Protein AF-A0A7K3CVY3-F1 (afdb_monomer)

Secondary structure (DSSP, 8-state):
--HHHHHHHHHHHHHHHHTT--HHHHHHHHHH--------S--SS---EEESS---PPTTPPPPSSEEEEEEEGGGSPTTS-SS---SSSEEEEEE------S-PPP-

pLDDT: mean 87.18, std 11.29, range [55.19, 98.06]

Structure (mmCIF, N/CA/C/O backbone):
data_AF-A0A7K3CVY3-F1
#
_entry.id   AF-A0A7K3CVY3-F1
#
loop_
_atom_site.group_PDB
_atom_site.id
_atom_site.type_symbol
_atom_site.label_atom_id
_atom_site.label_alt_id
_atom_site.label_comp_id
_atom_site.label_asym_id
_atom_site.label_entity_id
_atom_site.label_seq_id
_ato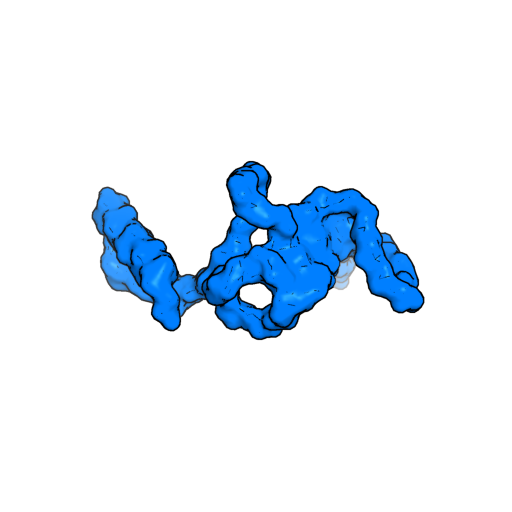m_site.pdbx_PDB_ins_code
_atom_site.Cartn_x
_atom_site.Cartn_y
_atom_site.Cartn_z
_atom_site.occupancy
_atom_site.B_iso_or_equiv
_atom_site.auth_seq_id
_atom_site.auth_comp_id
_atom_site.auth_asym_id
_atom_site.auth_atom_id
_atom_site.pdbx_PDB_model_num
ATOM 1 N N . MET A 1 1 ? -14.739 -8.146 2.778 1.00 58.97 1 MET A N 1
ATOM 2 C CA . MET A 1 1 ? -14.003 -7.980 4.048 1.00 58.97 1 MET A CA 1
ATOM 3 C C . MET A 1 1 ? -13.640 -9.372 4.528 1.00 58.97 1 MET A C 1
ATOM 5 O O . MET A 1 1 ? -14.546 -10.184 4.649 1.00 58.97 1 MET A O 1
ATOM 9 N N . THR A 1 2 ? -12.350 -9.675 4.656 1.00 68.81 2 THR A N 1
ATOM 10 C CA . THR A 1 2 ? -11.864 -11.022 4.998 1.00 68.81 2 THR A CA 1
ATOM 11 C C . THR A 1 2 ? -11.958 -11.276 6.504 1.00 68.81 2 THR A C 1
ATOM 13 O O . THR A 1 2 ? -12.025 -10.330 7.298 1.00 68.81 2 THR A O 1
ATOM 16 N N . ASP A 1 3 ? -11.919 -12.546 6.911 1.00 75.81 3 ASP A N 1
ATOM 17 C CA . ASP A 1 3 ? -11.971 -12.937 8.328 1.00 75.81 3 ASP A CA 1
ATOM 18 C C . ASP A 1 3 ? -10.809 -12.345 9.139 1.00 75.81 3 ASP A C 1
ATOM 20 O O . ASP A 1 3 ? -11.003 -11.879 10.260 1.00 75.81 3 ASP A O 1
ATOM 24 N N . ALA A 1 4 ? -9.611 -12.265 8.552 1.00 76.88 4 ALA A N 1
ATOM 25 C CA . ALA A 1 4 ? -8.445 -11.666 9.201 1.00 76.88 4 ALA A CA 1
ATOM 26 C C . ALA A 1 4 ? -8.611 -10.153 9.441 1.00 76.88 4 ALA A C 1
ATOM 28 O O . ALA A 1 4 ? -8.199 -9.635 10.483 1.00 76.88 4 ALA A O 1
ATOM 29 N N . SER A 1 5 ? -9.235 -9.428 8.504 1.00 80.06 5 SER A N 1
ATOM 30 C CA . SER A 1 5 ? -9.549 -8.006 8.690 1.00 80.06 5 SER A CA 1
ATOM 31 C C . SER A 1 5 ? -10.580 -7.801 9.799 1.00 80.06 5 SER A C 1
ATOM 33 O O . SER A 1 5 ? -10.424 -6.893 10.616 1.00 80.06 5 SER A O 1
ATOM 35 N N . MET A 1 6 ? -11.598 -8.665 9.863 1.00 84.44 6 MET A N 1
ATOM 36 C CA . MET A 1 6 ? -12.607 -8.635 10.925 1.00 84.44 6 MET A CA 1
ATOM 37 C C . MET A 1 6 ? -12.009 -8.922 12.300 1.00 84.44 6 MET A C 1
ATOM 39 O O . MET A 1 6 ? -12.291 -8.190 13.248 1.00 84.44 6 MET A O 1
ATOM 43 N N . ASP A 1 7 ? -11.136 -9.926 12.402 1.00 89.06 7 ASP A N 1
ATOM 44 C CA . ASP A 1 7 ? -10.408 -10.238 13.634 1.00 89.06 7 ASP A CA 1
ATOM 45 C C . ASP A 1 7 ? -9.564 -9.044 14.104 1.00 89.06 7 ASP A C 1
ATOM 47 O O . ASP A 1 7 ? -9.638 -8.628 15.262 1.00 89.06 7 ASP A O 1
ATOM 51 N N . ARG A 1 8 ? -8.830 -8.398 13.187 1.00 87.94 8 ARG A N 1
ATOM 52 C CA . ARG A 1 8 ? -8.050 -7.196 13.512 1.00 87.94 8 ARG A CA 1
ATOM 53 C C . ARG A 1 8 ? -8.931 -6.062 14.033 1.00 87.94 8 ARG A C 1
ATOM 55 O O . ARG A 1 8 ? -8.540 -5.390 14.986 1.00 87.94 8 ARG A O 1
ATOM 62 N N . MET A 1 9 ? -10.108 -5.876 13.442 1.00 92.19 9 MET A N 1
ATOM 63 C CA . MET A 1 9 ? -11.046 -4.838 13.856 1.00 92.19 9 MET A CA 1
ATOM 64 C C . MET A 1 9 ? -11.652 -5.121 15.233 1.00 92.19 9 MET A C 1
ATOM 66 O O . MET A 1 9 ? -11.781 -4.220 16.056 1.00 92.19 9 MET A O 1
ATOM 70 N N . ASN A 1 10 ? -11.964 -6.384 15.520 1.00 94.31 10 ASN A N 1
ATOM 71 C CA . ASN A 1 10 ? -12.442 -6.801 16.835 1.00 94.31 10 ASN A CA 1
ATOM 72 C C . ASN A 1 10 ? -11.369 -6.620 17.909 1.00 94.31 10 ASN A C 1
ATOM 74 O O . ASN A 1 10 ? -11.669 -6.064 18.962 1.00 94.31 10 ASN A O 1
ATOM 78 N N . ARG A 1 11 ? -10.112 -6.982 17.622 1.00 95.12 11 ARG A N 1
ATOM 79 C CA . ARG A 1 11 ? -8.994 -6.682 18.528 1.00 95.12 11 ARG A CA 1
ATOM 80 C C . ARG A 1 11 ? -8.866 -5.185 18.789 1.00 95.12 11 ARG A C 1
ATOM 82 O O . ARG A 1 11 ? -8.731 -4.788 19.939 1.00 95.12 11 ARG A O 1
ATOM 89 N N . PHE A 1 12 ? -8.961 -4.354 17.750 1.00 95.38 12 PHE A N 1
ATOM 90 C CA . PHE A 1 12 ? -8.914 -2.901 17.914 1.00 95.38 12 PHE A CA 1
ATOM 91 C C . PHE A 1 12 ? -10.035 -2.381 18.831 1.00 95.38 12 PHE A C 1
ATOM 93 O O . PHE A 1 12 ? -9.753 -1.600 19.736 1.00 95.38 12 PHE A O 1
ATOM 100 N N . ARG A 1 13 ? -11.275 -2.870 18.677 1.00 97.31 13 ARG A N 1
ATOM 101 C CA . ARG A 1 13 ? -12.392 -2.539 19.586 1.00 97.31 13 ARG A CA 1
ATOM 102 C C . ARG A 1 13 ? -12.106 -2.936 21.032 1.00 97.31 13 ARG A C 1
ATOM 104 O O . ARG A 1 13 ? -12.347 -2.142 21.938 1.00 97.31 13 ARG A O 1
ATOM 111 N N . THR A 1 14 ? -11.606 -4.152 21.252 1.00 98.06 14 THR A N 1
ATOM 112 C CA . THR A 1 14 ? -11.282 -4.658 22.593 1.00 98.06 14 THR A CA 1
ATOM 113 C C . THR A 1 14 ? -10.201 -3.815 23.264 1.00 98.06 14 THR A C 1
ATOM 115 O O . THR A 1 14 ? -10.368 -3.426 24.419 1.00 98.06 14 THR A O 1
ATOM 118 N N . GLU A 1 15 ? -9.130 -3.480 22.544 1.00 98.06 15 GLU A N 1
ATOM 119 C CA . GLU A 1 15 ? -8.061 -2.634 23.080 1.00 98.06 15 GLU A CA 1
ATOM 120 C C . GLU A 1 15 ? -8.530 -1.197 23.322 1.00 98.06 15 GLU A C 1
ATOM 122 O O . GLU A 1 15 ? -8.236 -0.611 24.356 1.00 98.06 15 GLU A O 1
ATOM 127 N N . ALA A 1 16 ? -9.328 -0.622 22.425 1.00 97.75 16 ALA A N 1
ATOM 128 C CA . ALA A 1 16 ? -9.871 0.716 22.631 1.00 97.75 16 ALA A CA 1
ATOM 129 C C . ALA A 1 16 ? -10.777 0.787 23.875 1.00 97.75 16 ALA A C 1
ATOM 131 O O . ALA A 1 16 ? -10.695 1.738 24.655 1.00 97.75 16 ALA A O 1
ATOM 132 N N . ALA A 1 17 ? -11.588 -0.251 24.102 1.00 97.75 17 ALA A N 1
ATOM 133 C CA . ALA A 1 17 ? -12.411 -0.367 25.300 1.00 97.75 17 ALA A CA 1
ATOM 134 C C . ALA A 1 17 ? -11.563 -0.498 26.578 1.00 97.75 17 ALA A C 1
ATOM 136 O O . ALA A 1 17 ? -11.910 0.104 27.594 1.00 97.75 17 ALA A O 1
ATOM 137 N N . SER A 1 18 ? -10.439 -1.227 26.533 1.00 98.00 18 SER A N 1
ATOM 138 C CA . SER A 1 18 ? -9.522 -1.358 27.679 1.00 98.00 18 SER A CA 1
ATOM 139 C C . SER A 1 18 ? -8.873 -0.021 28.070 1.00 98.00 18 SER A C 1
ATOM 141 O O . SER A 1 18 ? -8.573 0.198 29.242 1.00 98.00 18 SER A O 1
ATOM 143 N N . GLN A 1 19 ? -8.737 0.898 27.109 1.00 97.69 19 GLN A N 1
ATOM 144 C CA . GLN A 1 19 ? -8.234 2.263 27.300 1.00 97.69 19 GLN A CA 1
ATOM 145 C C . GLN A 1 19 ? -9.337 3.294 27.614 1.00 97.69 19 GLN A C 1
ATOM 147 O O . GLN A 1 19 ? -9.046 4.479 27.763 1.00 97.69 19 GLN A O 1
ATOM 152 N N . GLY A 1 20 ? -10.605 2.873 27.714 1.00 97.88 20 GLY A N 1
ATOM 153 C CA . GLY A 1 20 ? -11.731 3.759 28.028 1.00 97.88 20 GLY A CA 1
ATOM 154 C C . GLY A 1 20 ? -12.164 4.682 26.884 1.00 97.88 20 GLY A C 1
ATOM 155 O O . GLY A 1 20 ? -12.807 5.700 27.141 1.00 97.88 20 GLY A O 1
ATOM 156 N N . LEU A 1 21 ? -11.825 4.352 25.632 1.00 97.88 21 LEU A N 1
ATOM 157 C CA . LEU A 1 21 ? -12.233 5.145 24.472 1.00 97.88 21 LEU A CA 1
ATOM 158 C C . LEU A 1 21 ? -13.739 4.980 24.179 1.00 97.88 21 LEU A C 1
ATOM 160 O O . LEU A 1 21 ? -14.259 3.861 24.264 1.00 97.88 21 LEU A O 1
ATOM 164 N N . PRO A 1 22 ? -14.459 6.056 23.797 1.00 97.81 22 PRO A N 1
ATOM 165 C CA . PRO A 1 22 ? -15.871 5.968 23.436 1.00 97.81 22 PRO A CA 1
ATOM 166 C C . PRO A 1 22 ? -16.088 5.070 22.214 1.00 97.81 22 PRO A C 1
ATOM 168 O O . PRO A 1 22 ? -15.477 5.271 21.165 1.00 97.81 22 PRO A O 1
ATOM 171 N N . SER A 1 23 ? -17.019 4.116 22.310 1.00 96.81 23 SER A N 1
ATOM 172 C CA . SER A 1 23 ? -17.296 3.167 21.220 1.00 96.81 23 SER A CA 1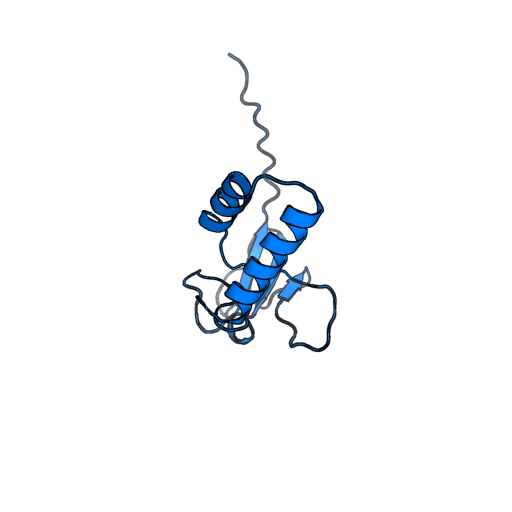
ATOM 173 C C . SER A 1 23 ? -17.693 3.856 19.915 1.00 96.81 23 SER A C 1
ATOM 175 O O . SER A 1 23 ? -17.295 3.411 18.844 1.00 96.81 23 SER A O 1
ATOM 177 N N . GLN A 1 24 ? -18.433 4.964 19.995 1.00 97.56 24 GLN A N 1
ATOM 178 C CA . GLN A 1 24 ? -18.819 5.732 18.816 1.00 97.56 24 GLN A CA 1
ATOM 179 C C . GLN A 1 24 ? -17.591 6.262 18.064 1.00 97.56 24 GLN A C 1
ATOM 181 O O . GLN A 1 24 ? -17.510 6.084 16.857 1.00 97.56 24 GLN A O 1
ATOM 186 N N . GLU A 1 25 ? -16.618 6.856 18.759 1.00 97.06 25 GLU A N 1
ATOM 187 C CA . GLU A 1 25 ? -15.392 7.369 18.129 1.00 97.06 25 GLU A CA 1
ATOM 188 C C . GLU A 1 25 ? -14.561 6.244 17.504 1.00 97.06 25 GLU A C 1
ATOM 190 O O . GLU A 1 25 ? -14.040 6.387 16.398 1.00 97.06 25 GLU A O 1
ATOM 195 N N . VAL A 1 26 ? -14.497 5.096 18.179 1.00 97.94 26 VAL A N 1
ATOM 196 C CA . VAL A 1 26 ? -13.826 3.895 17.672 1.00 97.94 26 VAL A CA 1
ATOM 197 C C . VAL A 1 26 ? -14.460 3.437 16.358 1.00 97.94 26 VAL A C 1
ATOM 199 O O . VAL A 1 26 ? -13.742 3.235 15.382 1.00 97.94 26 VAL A O 1
ATOM 202 N N . GLU A 1 27 ? -15.790 3.327 16.282 1.00 97.25 27 GLU A N 1
ATOM 203 C CA . GLU A 1 27 ? -16.467 2.933 15.039 1.00 97.25 27 GLU A CA 1
ATOM 204 C C . GLU A 1 27 ? -16.280 3.959 13.908 1.00 97.25 27 GLU A C 1
ATOM 206 O O . GLU A 1 27 ? -16.157 3.575 12.744 1.00 97.25 27 GLU A O 1
ATOM 211 N N . G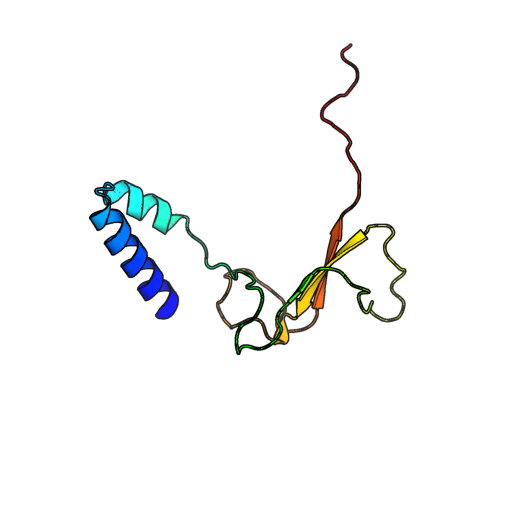LU A 1 28 ? -16.193 5.255 14.224 1.00 97.19 28 GLU A N 1
ATOM 212 C CA . GLU A 1 28 ? -15.894 6.297 13.234 1.00 97.19 28 GLU A CA 1
ATOM 213 C C . GLU A 1 28 ? -14.499 6.114 12.613 1.00 97.19 28 GLU A C 1
ATOM 215 O O . GLU A 1 28 ? -14.342 6.264 11.398 1.00 97.19 28 GLU A O 1
ATOM 220 N N . TRP A 1 29 ? -13.494 5.728 13.408 1.00 95.25 29 TRP A N 1
ATOM 221 C CA . TRP A 1 29 ? -12.153 5.403 12.900 1.00 95.25 29 TRP A CA 1
ATOM 222 C C . TRP A 1 29 ? -12.141 4.105 12.095 1.00 95.25 29 TRP A C 1
ATOM 224 O O . TRP A 1 29 ? -11.535 4.042 11.026 1.00 95.25 29 TRP A O 1
ATOM 234 N N . ILE A 1 30 ? -12.852 3.081 12.570 1.00 94.88 30 ILE A N 1
ATOM 235 C CA . ILE A 1 30 ? -13.011 1.803 11.868 1.00 94.88 30 ILE A CA 1
ATOM 236 C C . ILE A 1 30 ? -13.637 2.015 10.486 1.00 94.88 30 ILE A C 1
ATOM 238 O O . ILE A 1 30 ? -13.197 1.403 9.514 1.00 94.88 30 ILE A O 1
ATOM 242 N N . ARG A 1 31 ? -14.626 2.911 10.377 1.00 93.94 31 ARG A N 1
ATOM 243 C CA . ARG A 1 31 ? -15.324 3.205 9.117 1.00 93.94 31 ARG A CA 1
ATOM 244 C C . ARG A 1 31 ? -14.397 3.745 8.029 1.00 93.94 31 ARG A C 1
ATOM 246 O O . ARG A 1 31 ? -14.638 3.486 6.854 1.00 93.94 31 ARG A O 1
ATOM 253 N N . VAL A 1 32 ? -13.378 4.519 8.401 1.00 93.00 32 VAL A N 1
ATOM 254 C CA . VAL A 1 32 ? -12.429 5.121 7.447 1.00 93.00 32 VAL A CA 1
ATOM 255 C C . VAL A 1 32 ? -11.143 4.308 7.288 1.00 93.00 32 VAL A C 1
ATOM 257 O O . VAL A 1 32 ? -10.329 4.612 6.415 1.00 93.00 32 VAL A O 1
ATOM 260 N N . ALA A 1 33 ? -10.947 3.280 8.114 1.00 90.38 33 ALA A N 1
ATOM 261 C CA . ALA A 1 33 ? -9.783 2.417 8.044 1.00 90.38 33 ALA A CA 1
ATOM 262 C C . ALA A 1 33 ? -9.776 1.618 6.736 1.00 90.38 33 ALA A C 1
ATOM 264 O O . ALA A 1 33 ? -10.780 1.029 6.332 1.00 90.38 33 ALA A O 1
ATOM 265 N N . ARG A 1 34 ? -8.608 1.555 6.096 1.00 89.00 34 ARG A N 1
ATOM 266 C CA . ARG A 1 34 ? -8.378 0.740 4.902 1.00 89.00 34 ARG A CA 1
ATOM 267 C C . ARG A 1 34 ? -7.362 -0.365 5.184 1.00 89.00 34 ARG A C 1
ATOM 269 O O . ARG A 1 34 ? -6.428 -0.137 5.959 1.00 89.00 34 ARG A O 1
ATOM 276 N N . PRO A 1 35 ? -7.514 -1.552 4.574 1.00 88.81 35 PRO A N 1
ATOM 277 C CA . PRO A 1 35 ? -6.470 -2.567 4.572 1.00 88.81 35 PRO A CA 1
ATOM 278 C C . PRO A 1 35 ? -5.159 -1.995 4.025 1.00 88.81 35 PRO A C 1
ATOM 280 O O . PRO A 1 35 ? -5.138 -1.338 2.985 1.00 88.81 35 PRO A O 1
ATOM 283 N N . ALA A 1 36 ? -4.066 -2.248 4.735 1.00 88.38 36 ALA A N 1
ATOM 284 C CA . ALA A 1 36 ? -2.739 -1.816 4.332 1.00 88.38 36 ALA A CA 1
ATOM 285 C C . ALA A 1 36 ? -1.705 -2.882 4.693 1.00 88.38 36 ALA A C 1
ATOM 287 O O . ALA A 1 36 ? -1.741 -3.465 5.783 1.00 88.38 36 ALA A O 1
ATOM 288 N N . ALA A 1 37 ? -0.755 -3.085 3.783 1.00 87.00 37 ALA A N 1
ATOM 289 C CA . ALA A 1 37 ? 0.433 -3.882 4.020 1.00 87.00 37 ALA A CA 1
ATOM 290 C C . ALA A 1 37 ? 1.518 -2.997 4.641 1.00 87.00 37 ALA A C 1
ATOM 292 O O . ALA A 1 37 ? 1.819 -1.919 4.130 1.00 87.00 37 ALA A O 1
ATOM 293 N N . TYR A 1 38 ? 2.120 -3.473 5.726 1.00 86.50 38 TYR A N 1
ATOM 294 C CA . TYR A 1 38 ? 3.269 -2.833 6.354 1.00 86.50 38 TYR A CA 1
ATOM 295 C C . TYR A 1 38 ? 4.482 -3.731 6.166 1.00 86.50 38 TYR A C 1
ATOM 297 O O . TYR A 1 38 ? 4.402 -4.941 6.382 1.00 86.50 38 TYR A O 1
ATOM 305 N N . LEU A 1 39 ? 5.597 -3.134 5.760 1.00 85.62 39 LEU A N 1
ATOM 306 C CA . LEU A 1 39 ? 6.861 -3.845 5.657 1.00 85.62 39 LEU A CA 1
ATOM 307 C C . LEU A 1 39 ? 7.431 -4.067 7.058 1.00 85.62 39 LEU A C 1
ATOM 309 O O . LEU A 1 39 ? 7.382 -3.174 7.903 1.00 85.62 39 LEU A O 1
ATOM 313 N N . ALA A 1 40 ? 7.979 -5.255 7.283 1.00 86.50 40 ALA A N 1
ATOM 314 C CA . ALA A 1 40 ? 8.724 -5.586 8.485 1.00 86.50 40 ALA A CA 1
ATOM 315 C C . ALA A 1 40 ? 10.155 -5.955 8.094 1.00 86.50 40 ALA A C 1
ATOM 317 O O . ALA A 1 40 ? 10.382 -6.633 7.089 1.00 86.50 40 ALA A O 1
ATOM 318 N N . GLU A 1 41 ? 11.122 -5.507 8.890 1.00 85.31 41 GLU A N 1
ATOM 319 C CA . GLU A 1 41 ? 12.499 -5.966 8.757 1.00 85.31 41 GLU A CA 1
ATOM 320 C C . GLU A 1 41 ? 12.591 -7.402 9.297 1.00 85.31 41 GLU A C 1
ATOM 322 O O . GLU A 1 41 ? 12.502 -7.643 10.500 1.00 85.31 41 GLU A O 1
ATOM 327 N N . GLY A 1 42 ? 12.731 -8.369 8.387 1.00 78.62 42 GLY A N 1
ATOM 328 C CA . GLY A 1 42 ? 12.807 -9.792 8.721 1.00 78.62 42 GLY A CA 1
ATOM 329 C C . GLY A 1 42 ? 11.448 -10.495 8.843 1.00 78.62 42 GLY A C 1
ATOM 330 O O . GLY A 1 42 ? 10.399 -9.965 8.486 1.00 78.62 42 GLY A O 1
ATOM 331 N N . GLY A 1 43 ? 11.488 -11.745 9.311 1.00 81.88 43 GLY A N 1
ATOM 332 C CA . GLY A 1 43 ? 10.346 -12.664 9.335 1.00 81.88 43 GLY A CA 1
ATOM 333 C C . GLY A 1 43 ? 10.577 -13.903 8.465 1.00 81.88 43 GLY A C 1
ATOM 334 O O . GLY A 1 43 ? 11.522 -13.962 7.685 1.00 81.88 43 GLY A O 1
ATOM 335 N N . GLY A 1 44 ? 9.726 -14.918 8.624 1.00 84.06 44 GLY A N 1
ATOM 336 C CA . GLY A 1 44 ? 9.814 -16.175 7.862 1.00 84.06 44 GLY A CA 1
ATOM 337 C C . GLY A 1 44 ? 9.074 -16.167 6.520 1.00 84.06 44 GLY A C 1
ATOM 338 O O . GLY A 1 44 ? 8.988 -17.206 5.872 1.00 84.06 44 GLY A O 1
ATOM 339 N N . GLY A 1 45 ? 8.482 -15.032 6.139 1.00 84.38 45 GLY A N 1
ATOM 340 C CA . GLY A 1 45 ? 7.741 -14.878 4.888 1.00 84.38 45 GLY A CA 1
ATOM 341 C C . GLY A 1 45 ? 8.646 -14.591 3.682 1.00 84.38 45 GLY A C 1
ATOM 342 O O . GLY A 1 45 ? 9.849 -14.375 3.845 1.00 84.38 45 GLY A O 1
ATOM 343 N N . PRO A 1 46 ? 8.078 -14.567 2.464 1.00 88.81 46 PRO A N 1
ATOM 344 C CA . PRO A 1 46 ? 8.815 -14.161 1.273 1.00 88.81 46 PRO A CA 1
ATOM 345 C C . PRO A 1 46 ? 9.291 -12.706 1.383 1.00 88.81 46 PRO A C 1
ATOM 347 O O . PRO A 1 46 ? 8.666 -11.873 2.042 1.00 88.81 46 PRO A O 1
ATOM 350 N N . LEU A 1 47 ? 10.397 -12.384 0.709 1.00 89.75 47 LEU A N 1
ATOM 351 C CA . LEU A 1 47 ? 10.873 -11.007 0.602 1.00 89.75 47 LEU A CA 1
ATOM 352 C C . LEU A 1 47 ? 9.946 -10.219 -0.333 1.00 89.75 47 LEU A C 1
ATOM 354 O O . LEU A 1 47 ? 10.067 -10.326 -1.548 1.00 89.75 47 LEU A O 1
ATOM 358 N N . VAL A 1 48 ? 9.041 -9.424 0.238 1.00 91.69 48 VAL A N 1
ATOM 359 C CA . VAL A 1 48 ? 8.064 -8.632 -0.534 1.00 91.69 48 VAL A CA 1
ATOM 360 C C . VAL A 1 48 ? 8.634 -7.289 -0.988 1.00 91.69 48 VAL A C 1
ATOM 362 O O . VAL A 1 48 ? 8.220 -6.756 -2.012 1.00 91.69 48 VAL A O 1
ATOM 365 N N . ALA A 1 49 ? 9.593 -6.723 -0.254 1.00 92.31 49 ALA A N 1
ATOM 366 C CA . ALA A 1 49 ? 10.166 -5.427 -0.591 1.00 92.31 49 ALA A CA 1
ATOM 367 C C . ALA A 1 49 ? 11.635 -5.304 -0.194 1.00 92.31 49 ALA A C 1
ATOM 369 O O . ALA A 1 49 ? 12.104 -5.953 0.742 1.00 92.31 49 ALA A O 1
ATOM 370 N N . ARG A 1 50 ? 12.350 -4.421 -0.891 1.00 91.88 50 ARG A N 1
ATOM 371 C CA . ARG A 1 50 ? 13.734 -4.048 -0.599 1.00 91.88 50 ARG A CA 1
ATOM 372 C C . ARG A 1 50 ? 13.842 -2.534 -0.535 1.00 91.88 50 ARG A C 1
ATOM 374 O O . ARG A 1 50 ? 13.379 -1.857 -1.443 1.00 91.88 50 ARG A O 1
ATOM 381 N N . ILE A 1 51 ? 14.489 -2.024 0.507 1.00 92.50 51 ILE A N 1
ATOM 382 C CA . ILE A 1 51 ? 14.838 -0.606 0.627 1.00 92.50 51 ILE A CA 1
ATOM 383 C C . ILE A 1 51 ? 16.280 -0.426 0.140 1.00 92.50 5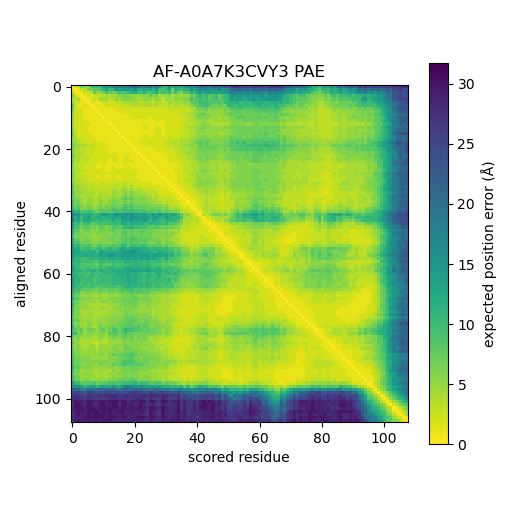1 ILE A C 1
ATOM 385 O O . ILE A 1 51 ? 17.177 -1.152 0.571 1.00 92.50 51 ILE A O 1
ATOM 389 N N . GLY A 1 52 ? 16.491 0.533 -0.760 1.00 89.94 52 GLY A N 1
ATOM 390 C CA . GLY A 1 52 ? 17.779 0.839 -1.374 1.00 89.94 52 GLY A CA 1
ATOM 391 C C . GLY A 1 52 ? 18.348 -0.282 -2.253 1.00 89.94 52 GLY A C 1
ATOM 392 O O . GLY A 1 52 ? 17.719 -1.310 -2.511 1.00 89.94 52 GLY A O 1
ATOM 393 N N . GLY A 1 53 ? 19.580 -0.070 -2.716 1.00 88.12 53 GLY A N 1
ATOM 394 C CA . GLY A 1 53 ? 20.269 -0.951 -3.660 1.00 88.12 53 GLY A CA 1
ATOM 395 C C . GLY A 1 53 ? 20.215 -0.434 -5.097 1.00 88.12 53 GLY A C 1
ATOM 396 O O . GLY A 1 53 ? 19.929 0.738 -5.332 1.00 88.12 53 GLY A O 1
ATOM 397 N N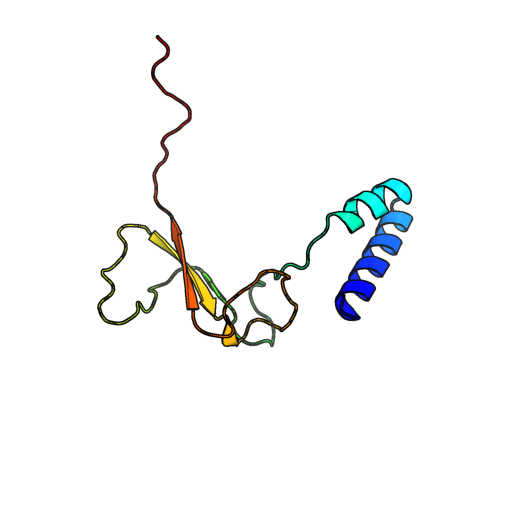 . ASP A 1 54 ? 20.525 -1.312 -6.049 1.00 86.69 54 ASP A N 1
ATOM 398 C CA . ASP A 1 54 ? 20.456 -1.009 -7.479 1.00 86.69 54 ASP A CA 1
ATOM 399 C C . ASP A 1 54 ? 19.247 -1.734 -8.090 1.00 86.69 54 ASP A C 1
ATOM 401 O O . ASP A 1 54 ? 19.243 -2.972 -8.121 1.00 86.69 54 ASP A O 1
ATOM 405 N N . PRO A 1 55 ? 18.183 -1.018 -8.500 1.00 87.19 55 PRO A N 1
ATOM 406 C CA . PRO A 1 55 ? 17.005 -1.663 -9.052 1.00 87.19 55 PRO A CA 1
ATOM 407 C C . PRO A 1 55 ? 17.303 -2.242 -10.434 1.00 87.19 55 PRO A C 1
ATOM 409 O O . PRO A 1 55 ? 17.898 -1.589 -11.291 1.00 87.19 55 PRO A O 1
ATOM 412 N N . MET A 1 56 ? 16.790 -3.443 -10.699 1.00 86.00 56 MET A N 1
ATOM 413 C CA . MET A 1 56 ? 16.715 -3.939 -12.069 1.00 86.00 56 MET A CA 1
ATOM 414 C C . MET A 1 56 ? 15.641 -3.161 -12.828 1.00 86.00 56 MET A C 1
ATOM 416 O O . MET A 1 56 ? 14.451 -3.279 -12.535 1.00 86.00 56 MET A O 1
ATOM 420 N N . LEU A 1 57 ? 16.066 -2.361 -13.804 1.00 89.69 57 LEU A N 1
ATOM 421 C CA . LEU A 1 57 ? 15.155 -1.649 -14.693 1.00 89.69 57 LEU A CA 1
ATOM 422 C C . LEU A 1 57 ? 14.703 -2.553 -15.848 1.00 89.69 57 LEU A C 1
ATOM 424 O O . LEU A 1 57 ? 15.494 -3.375 -16.325 1.00 89.69 57 LEU A O 1
ATOM 428 N N . PRO A 1 58 ? 13.461 -2.394 -16.340 1.00 88.12 58 PRO A N 1
ATOM 429 C CA . PRO A 1 58 ? 13.028 -3.071 -17.553 1.00 88.12 58 PRO A CA 1
ATOM 430 C C . PRO A 1 58 ? 13.919 -2.708 -18.746 1.00 88.12 58 PRO A C 1
ATOM 432 O O . PRO A 1 58 ? 14.438 -1.594 -18.852 1.00 88.12 58 PRO A O 1
ATOM 435 N N . HIS A 1 59 ? 14.078 -3.648 -19.676 1.00 91.25 59 HIS A N 1
ATOM 436 C CA . HIS A 1 59 ? 14.914 -3.443 -20.855 1.00 91.25 59 HIS A CA 1
ATOM 437 C C . HIS A 1 59 ? 14.453 -2.225 -21.673 1.00 91.25 59 HIS A C 1
ATOM 439 O O . HIS A 1 59 ? 13.274 -2.089 -21.994 1.00 91.25 59 HIS A O 1
ATOM 445 N N . GLY A 1 60 ? 15.402 -1.367 -22.057 1.00 90.38 60 GLY A N 1
ATOM 446 C CA . GLY A 1 60 ? 15.139 -0.176 -22.869 1.00 90.38 60 GLY A CA 1
ATOM 447 C C . GLY A 1 60 ? 14.591 1.024 -22.092 1.00 90.38 60 GLY A C 1
ATOM 448 O O . GLY A 1 60 ? 14.405 2.082 -22.689 1.00 90.38 60 GLY A O 1
ATOM 449 N N . VAL A 1 61 ? 14.370 0.896 -20.780 1.00 89.88 61 VAL A N 1
ATOM 450 C CA . VAL A 1 61 ? 13.997 2.028 -19.927 1.00 89.88 61 VAL A CA 1
ATOM 451 C C . VAL A 1 61 ? 15.267 2.792 -19.533 1.00 89.88 61 VAL A C 1
ATOM 453 O O . VAL A 1 61 ? 16.197 2.182 -18.996 1.00 89.88 61 VAL A O 1
ATOM 456 N N . PRO A 1 62 ? 15.352 4.110 -19.800 1.00 90.12 62 PRO A N 1
ATOM 457 C CA . PRO A 1 62 ? 16.489 4.910 -19.363 1.00 90.12 62 PRO A CA 1
ATOM 458 C C . PRO A 1 62 ? 16.552 4.950 -17.836 1.00 90.12 62 PRO A C 1
ATOM 460 O O . PRO A 1 62 ? 15.530 4.887 -17.152 1.00 90.12 62 PRO A O 1
ATOM 463 N N . ARG A 1 63 ? 17.763 5.077 -17.290 1.00 88.44 63 ARG A N 1
ATOM 464 C CA . ARG A 1 63 ? 17.937 5.170 -15.841 1.00 88.44 63 ARG A CA 1
ATOM 465 C C . ARG A 1 63 ? 17.320 6.476 -15.322 1.00 88.44 63 ARG A C 1
ATOM 467 O O . ARG A 1 63 ? 17.684 7.526 -15.854 1.00 88.44 63 ARG A O 1
ATOM 474 N N . PRO A 1 64 ? 16.437 6.430 -14.308 1.00 89.19 64 PRO A N 1
ATOM 475 C CA . PRO A 1 64 ? 15.913 7.642 -13.684 1.00 89.19 64 PRO A CA 1
ATOM 476 C C . PRO A 1 64 ? 17.037 8.508 -13.104 1.00 89.19 64 PRO A C 1
ATOM 478 O O . PRO A 1 64 ? 18.052 7.980 -12.638 1.00 89.19 64 PRO A O 1
ATOM 481 N N . SER A 1 65 ? 16.853 9.828 -13.136 1.00 89.62 65 SER A N 1
ATOM 482 C CA . SER A 1 65 ? 17.736 10.794 -12.467 1.00 89.62 65 SER A CA 1
ATOM 483 C C . SER A 1 65 ? 17.563 10.775 -10.951 1.00 89.62 65 SER A C 1
ATOM 485 O O . SER A 1 65 ? 18.495 11.081 -10.211 1.00 89.62 65 SER A O 1
ATOM 487 N N . GLU A 1 66 ? 16.365 10.422 -10.499 1.00 91.50 66 GLU A N 1
ATOM 488 C CA . GLU A 1 66 ? 15.964 10.380 -9.102 1.00 91.50 66 GLU A CA 1
ATOM 489 C C . GLU A 1 66 ? 16.608 9.196 -8.377 1.00 91.50 66 GLU A C 1
ATOM 491 O O . GLU A 1 66 ? 16.907 8.146 -8.955 1.00 91.50 66 GLU A O 1
ATOM 496 N N . HIS A 1 67 ? 16.788 9.341 -7.066 1.00 91.00 67 HIS A N 1
ATOM 497 C CA . HIS A 1 67 ? 17.385 8.286 -6.261 1.00 91.00 67 HIS A CA 1
ATOM 498 C C . HIS A 1 67 ? 16.384 7.157 -6.029 1.00 91.00 67 HIS A C 1
ATOM 500 O O . HIS A 1 67 ? 15.252 7.391 -5.602 1.00 91.00 67 HIS A O 1
ATOM 506 N N . PHE A 1 68 ? 16.818 5.922 -6.281 1.00 93.88 68 PHE A N 1
ATOM 507 C CA . PHE A 1 68 ? 16.043 4.735 -5.944 1.00 93.88 68 PHE A CA 1
ATOM 508 C C . PHE A 1 68 ? 15.867 4.619 -4.428 1.00 93.88 68 PHE A C 1
ATOM 510 O O . PHE A 1 68 ? 16.840 4.680 -3.675 1.00 93.88 68 PHE A O 1
ATOM 517 N N . VAL A 1 69 ? 14.623 4.427 -3.994 1.00 94.50 69 VAL A N 1
ATOM 518 C CA . VAL A 1 69 ? 14.251 4.325 -2.580 1.00 94.50 69 VAL A CA 1
ATOM 519 C C . VAL A 1 69 ? 13.922 2.890 -2.213 1.00 94.50 69 VAL A C 1
ATOM 521 O O . VAL A 1 69 ? 14.443 2.379 -1.225 1.00 94.50 69 VAL A O 1
ATOM 524 N N . ALA A 1 70 ? 13.053 2.235 -2.982 1.00 94.75 70 ALA A N 1
ATOM 525 C CA . ALA A 1 70 ? 12.604 0.886 -2.672 1.00 94.75 70 ALA A CA 1
ATOM 526 C C . ALA A 1 70 ? 11.983 0.183 -3.879 1.00 94.75 70 ALA A C 1
ATOM 528 O O . ALA A 1 70 ? 11.482 0.825 -4.801 1.00 94.75 70 ALA A O 1
ATOM 529 N N . SER A 1 71 ? 11.966 -1.146 -3.840 1.00 95.00 71 SER A N 1
ATOM 530 C CA . SER A 1 71 ? 11.161 -1.976 -4.731 1.00 95.00 71 SER A CA 1
ATOM 531 C C . SER A 1 71 ? 10.197 -2.841 -3.935 1.00 95.00 71 SER A C 1
ATOM 533 O O . SER A 1 71 ? 10.514 -3.273 -2.827 1.00 95.00 71 SER A O 1
ATOM 535 N N . VAL A 1 72 ? 9.032 -3.110 -4.520 1.00 94.12 72 VAL A N 1
ATOM 536 C CA . VAL A 1 72 ? 8.029 -4.044 -3.999 1.00 94.12 72 VAL A CA 1
ATOM 537 C C . VAL A 1 72 ? 7.710 -5.055 -5.091 1.00 94.12 72 VAL A C 1
ATOM 539 O O . VAL A 1 72 ? 7.371 -4.661 -6.204 1.00 94.12 72 VAL A O 1
ATOM 542 N N . ASP A 1 73 ? 7.846 -6.342 -4.793 1.00 93.75 73 ASP A N 1
ATOM 543 C CA . ASP A 1 73 ? 7.386 -7.431 -5.653 1.00 93.75 73 ASP A CA 1
ATOM 544 C C . ASP A 1 73 ? 5.896 -7.679 -5.401 1.00 93.75 73 ASP A C 1
ATOM 546 O O . ASP A 1 73 ? 5.489 -8.109 -4.318 1.00 93.75 73 ASP A O 1
ATOM 550 N N . LEU A 1 74 ? 5.076 -7.360 -6.401 1.00 93.56 74 LEU A N 1
ATOM 551 C CA . LEU A 1 74 ? 3.625 -7.467 -6.310 1.00 93.56 74 LEU A CA 1
ATOM 552 C C . LEU A 1 74 ? 3.149 -8.922 -6.391 1.00 93.56 74 LEU A C 1
ATOM 554 O O . LEU A 1 74 ? 2.099 -9.232 -5.834 1.00 93.56 74 LEU A O 1
ATOM 558 N N . ALA A 1 75 ? 3.932 -9.827 -6.992 1.00 93.62 75 ALA A N 1
ATOM 559 C CA . ALA A 1 75 ? 3.555 -11.233 -7.156 1.00 93.62 75 ALA A CA 1
ATOM 560 C C . ALA A 1 75 ? 3.560 -12.016 -5.833 1.00 93.62 75 ALA A C 1
ATOM 562 O O . ALA A 1 75 ? 2.918 -13.059 -5.713 1.00 93.62 75 ALA A O 1
ATOM 563 N N . VAL A 1 76 ? 4.297 -11.524 -4.835 1.00 92.94 76 VAL A N 1
ATOM 564 C CA . VAL A 1 76 ? 4.399 -12.129 -3.497 1.00 92.94 76 VAL A CA 1
ATOM 565 C C . VAL A 1 76 ? 3.663 -11.323 -2.427 1.00 92.94 76 VAL A C 1
ATOM 567 O O . VAL A 1 76 ? 3.706 -11.684 -1.247 1.00 92.94 76 VAL A O 1
ATOM 570 N N . LEU A 1 77 ? 2.989 -10.234 -2.812 1.00 89.44 77 LEU A N 1
ATOM 571 C CA . LEU A 1 77 ? 2.133 -9.491 -1.899 1.00 89.44 77 LEU A CA 1
ATOM 572 C C . LEU A 1 77 ? 0.944 -10.386 -1.510 1.00 89.44 77 LEU A C 1
ATOM 574 O O . LEU A 1 77 ? 0.310 -10.970 -2.392 1.00 89.44 77 LEU A O 1
ATOM 578 N N . PRO A 1 78 ? 0.612 -10.522 -0.213 1.00 84.31 78 PRO A N 1
ATOM 579 C CA . PRO A 1 78 ? -0.512 -11.355 0.175 1.00 84.31 78 PRO A CA 1
ATOM 580 C C . PRO A 1 78 ? -1.811 -10.856 -0.478 1.00 84.31 78 PRO A C 1
ATOM 582 O O . PRO A 1 78 ? -2.041 -9.640 -0.526 1.00 84.31 78 PRO A O 1
ATOM 585 N N . PRO A 1 79 ? -2.680 -11.767 -0.950 1.00 80.38 79 PRO A N 1
ATOM 586 C CA . PRO A 1 79 ? -3.986 -11.381 -1.461 1.00 80.38 79 PRO A CA 1
ATOM 587 C C . PRO A 1 79 ? -4.761 -10.626 -0.375 1.00 80.38 79 PRO A C 1
ATOM 589 O O . PRO A 1 79 ? -4.630 -10.922 0.814 1.00 80.38 79 PRO A O 1
ATOM 592 N N . ASP A 1 80 ? -5.531 -9.619 -0.782 1.00 82.62 80 ASP A N 1
ATOM 593 C CA . ASP A 1 80 ? -6.320 -8.748 0.101 1.00 82.62 80 ASP A CA 1
ATOM 594 C C . ASP A 1 80 ? -5.513 -7.950 1.149 1.00 82.62 80 ASP A C 1
ATOM 596 O O . ASP A 1 80 ? -6.097 -7.334 2.045 1.00 82.62 80 ASP A O 1
ATOM 600 N N . ALA A 1 81 ? -4.174 -7.908 1.054 1.00 85.38 81 ALA A N 1
ATOM 601 C CA . ALA A 1 81 ? -3.343 -7.106 1.961 1.00 85.38 81 ALA A CA 1
ATOM 602 C C . ALA A 1 81 ? -3.624 -5.600 1.840 1.00 85.38 81 ALA A C 1
ATOM 604 O O . ALA A 1 81 ? -3.430 -4.839 2.790 1.00 85.38 81 ALA A O 1
ATOM 605 N N . THR A 1 82 ? -4.087 -5.176 0.666 1.00 89.12 82 THR A N 1
ATOM 606 C CA . THR A 1 82 ? -4.578 -3.829 0.392 1.00 89.12 82 THR A CA 1
ATOM 607 C C . THR A 1 82 ? -5.846 -3.937 -0.444 1.00 89.12 82 THR A C 1
ATOM 609 O O . THR A 1 82 ? -6.037 -4.911 -1.165 1.00 89.12 82 THR A O 1
ATOM 612 N N . ASP A 1 83 ? -6.685 -2.915 -0.396 1.00 89.75 83 ASP A N 1
ATOM 613 C CA . ASP A 1 83 ? -7.829 -2.723 -1.292 1.00 89.75 83 ASP A CA 1
ATOM 614 C C . ASP A 1 83 ? -7.473 -1.822 -2.495 1.00 89.75 83 ASP A C 1
ATOM 616 O O . ASP A 1 83 ? -8.346 -1.218 -3.117 1.00 89.75 83 ASP A O 1
ATOM 620 N N . LEU A 1 84 ? -6.180 -1.688 -2.817 1.00 90.12 84 LEU A N 1
ATOM 621 C CA . LEU A 1 84 ? -5.716 -0.984 -4.011 1.00 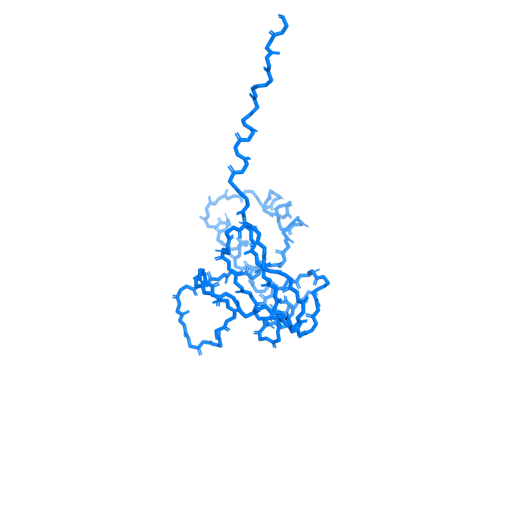90.12 84 LEU A CA 1
ATOM 622 C C . LEU A 1 84 ? -5.786 -1.908 -5.239 1.00 90.12 84 LEU A C 1
ATOM 624 O O . LEU A 1 84 ? -5.493 -3.098 -5.120 1.00 90.12 84 LEU A O 1
ATOM 628 N N . PRO A 1 85 ? -6.1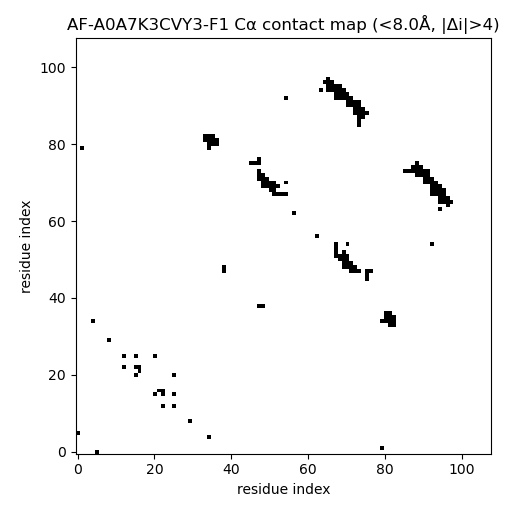04 -1.377 -6.435 1.00 90.94 85 PRO A N 1
ATOM 629 C CA . PRO A 1 85 ? -6.133 -2.150 -7.675 1.00 90.94 85 PRO A CA 1
ATOM 630 C C . PRO A 1 85 ? -4.708 -2.376 -8.211 1.00 90.94 85 PRO A C 1
ATOM 632 O O . PRO A 1 85 ? -4.332 -1.849 -9.258 1.00 90.94 85 PRO A O 1
ATOM 635 N N . LEU A 1 86 ? -3.885 -3.101 -7.454 1.00 90.56 86 LEU A N 1
ATOM 636 C CA . LEU A 1 86 ? -2.507 -3.398 -7.833 1.00 90.56 86 LEU A CA 1
ATOM 637 C C . LEU A 1 86 ? -2.467 -4.469 -8.937 1.00 90.56 86 LEU A C 1
ATOM 639 O O . LEU A 1 86 ? -3.303 -5.376 -8.938 1.00 90.56 86 LEU A O 1
ATOM 643 N N . PRO A 1 87 ? -1.497 -4.391 -9.867 1.00 92.81 87 PRO A N 1
ATOM 644 C CA . PRO A 1 87 ? -1.185 -5.500 -10.762 1.00 92.81 87 PRO A CA 1
ATOM 645 C C . PRO A 1 87 ? -0.937 -6.801 -9.988 1.00 92.81 87 PRO A C 1
ATOM 647 O O . PRO A 1 87 ? -0.427 -6.772 -8.869 1.00 92.81 87 PRO A O 1
ATOM 650 N N . ALA A 1 88 ? -1.280 -7.937 -10.600 1.00 91.88 88 ALA A N 1
ATOM 651 C CA . ALA A 1 88 ? -1.083 -9.253 -9.990 1.00 91.88 88 ALA A CA 1
ATOM 652 C C . ALA A 1 88 ? 0.400 -9.653 -9.887 1.00 91.88 88 ALA A C 1
ATOM 654 O O . ALA A 1 88 ? 0.740 -10.533 -9.101 1.00 91.88 88 ALA A O 1
ATOM 655 N N . ASP A 1 89 ? 1.268 -9.041 -10.693 1.00 94.19 89 ASP A N 1
ATOM 656 C CA . ASP A 1 89 ? 2.689 -9.346 -10.786 1.00 94.19 89 ASP A CA 1
ATOM 657 C C . ASP A 1 89 ? 3.544 -8.106 -11.114 1.00 94.19 89 ASP A C 1
ATOM 659 O O . ASP A 1 89 ? 3.052 -6.986 -11.287 1.00 94.19 89 ASP A O 1
ATOM 663 N N . GLY A 1 90 ? 4.861 -8.322 -11.164 1.00 92.94 90 GLY A N 1
ATOM 664 C CA . GLY A 1 90 ? 5.858 -7.300 -11.465 1.00 92.94 90 GLY A CA 1
ATOM 665 C C . GLY A 1 90 ? 6.398 -6.577 -10.232 1.00 92.94 90 GLY A C 1
ATOM 666 O O . GLY A 1 90 ? 6.017 -6.844 -9.093 1.00 92.94 90 GLY A O 1
ATOM 667 N N . HIS A 1 91 ? 7.320 -5.644 -10.475 1.00 93.25 91 HIS A N 1
ATOM 668 C CA . HIS A 1 91 ? 7.934 -4.841 -9.422 1.00 93.25 91 HIS A CA 1
ATOM 669 C C . HIS A 1 91 ? 7.482 -3.386 -9.505 1.00 93.25 91 HIS A C 1
ATOM 671 O O . HIS A 1 91 ? 7.670 -2.725 -10.528 1.00 93.25 91 HIS A O 1
ATOM 677 N N . LEU A 1 92 ? 6.960 -2.862 -8.398 1.00 94.06 92 LEU A N 1
ATOM 678 C CA . LEU A 1 92 ? 6.809 -1.426 -8.208 1.00 94.06 92 LEU A CA 1
ATOM 679 C C . LEU A 1 92 ? 8.152 -0.854 -7.746 1.00 94.06 92 LEU A C 1
ATOM 681 O O . LEU A 1 92 ? 8.671 -1.264 -6.709 1.00 94.06 92 LEU A O 1
ATOM 685 N N . LEU A 1 93 ? 8.708 0.090 -8.504 1.00 94.88 93 LEU A N 1
ATOM 686 C CA . LEU A 1 93 ? 9.947 0.789 -8.164 1.00 94.88 93 LEU A CA 1
ATOM 687 C C . LEU A 1 93 ? 9.622 2.211 -7.698 1.00 94.88 93 LEU A C 1
ATOM 689 O O . LEU A 1 93 ? 8.939 2.954 -8.401 1.00 94.88 93 LEU A O 1
ATOM 693 N N . LEU A 1 94 ? 10.118 2.588 -6.522 1.00 94.44 94 LEU A N 1
ATOM 694 C CA . LEU A 1 94 ? 9.928 3.907 -5.930 1.00 94.44 94 LEU A CA 1
ATOM 695 C C . LEU A 1 94 ? 11.222 4.713 -6.028 1.00 94.44 94 LEU A C 1
ATOM 697 O O . LEU A 1 94 ? 12.287 4.248 -5.613 1.00 94.44 94 LEU A O 1
ATOM 701 N N . PHE A 1 95 ? 11.106 5.938 -6.533 1.00 93.50 95 PHE A N 1
ATOM 702 C CA . PHE A 1 95 ? 12.201 6.894 -6.661 1.00 93.50 95 PHE A CA 1
ATOM 703 C C . PHE A 1 95 ? 11.813 8.218 -6.000 1.00 93.50 95 PHE A C 1
ATOM 705 O O . PHE A 1 95 ? 10.635 8.575 -5.975 1.00 93.50 95 PHE A O 1
ATOM 712 N N . SER A 1 96 ? 12.794 8.942 -5.467 1.00 91.44 96 SER A N 1
ATOM 713 C CA . SER A 1 96 ? 12.590 10.250 -4.842 1.00 91.44 96 SER A CA 1
ATOM 714 C C . SER A 1 96 ? 13.550 11.274 -5.431 1.00 91.44 96 SER A C 1
ATOM 716 O O . SER A 1 96 ? 14.765 11.062 -5.455 1.00 91.44 96 SER A O 1
ATOM 718 N N . GLY A 1 97 ? 12.998 12.402 -5.873 1.00 84.38 97 GLY A N 1
ATOM 719 C CA . GLY A 1 97 ? 13.774 13.594 -6.200 1.00 84.38 97 GLY A CA 1
ATOM 720 C C . GLY A 1 97 ? 14.185 14.342 -4.931 1.00 84.38 97 GLY A C 1
ATOM 721 O O . GLY A 1 97 ? 13.557 14.198 -3.882 1.00 84.38 97 GLY A O 1
ATOM 722 N N . THR A 1 98 ? 15.239 15.148 -5.021 1.00 70.00 98 THR A N 1
ATOM 723 C C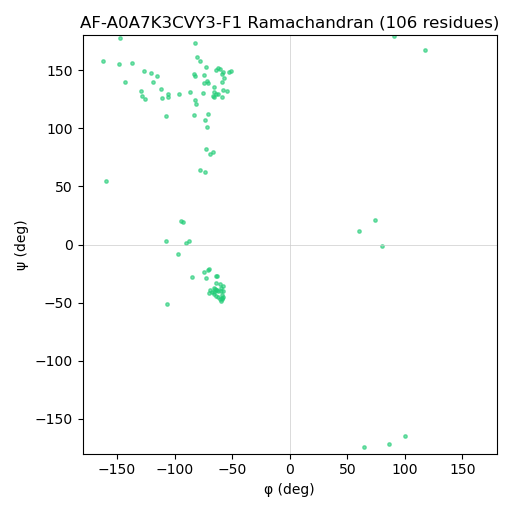A . THR A 1 98 ? 15.702 16.034 -3.937 1.00 70.00 98 THR A CA 1
ATOM 724 C C . THR A 1 98 ? 15.109 17.437 -4.031 1.00 70.00 98 THR A C 1
ATOM 726 O O . THR A 1 98 ? 15.678 18.365 -3.458 1.00 70.00 98 THR A O 1
ATOM 729 N N . ASP A 1 99 ? 14.008 17.621 -4.765 1.00 65.88 99 ASP A N 1
ATOM 730 C CA . ASP A 1 99 ? 13.401 18.928 -5.016 1.00 65.88 99 ASP A CA 1
ATOM 731 C C . ASP A 1 99 ? 12.785 19.504 -3.735 1.00 65.88 99 ASP A C 1
ATOM 733 O O . ASP A 1 99 ? 11.575 19.522 -3.521 1.00 65.88 99 ASP A O 1
ATOM 737 N N . MET A 1 100 ? 13.652 20.039 -2.882 1.00 56.56 100 MET A N 1
ATOM 738 C CA . MET A 1 100 ? 13.326 20.960 -1.808 1.00 56.56 100 MET A CA 1
ATOM 739 C C . MET A 1 100 ? 13.015 22.329 -2.418 1.00 56.56 100 MET A C 1
ATOM 741 O O . MET A 1 100 ? 13.688 23.321 -2.140 1.00 56.56 100 MET A O 1
ATOM 745 N N . HIS A 1 101 ? 11.969 22.412 -3.239 1.00 57.19 101 HIS A N 1
ATOM 746 C CA . HIS A 1 101 ? 11.282 23.683 -3.427 1.00 57.19 101 HIS A CA 1
ATOM 747 C C . HIS A 1 101 ? 10.489 23.932 -2.144 1.00 57.19 101 HIS A C 1
ATOM 749 O O . HIS A 1 101 ? 9.313 23.593 -2.034 1.00 57.19 101 HIS A O 1
ATOM 755 N N . GLY A 1 102 ? 11.177 24.455 -1.124 1.00 55.19 102 GLY A N 1
ATOM 756 C CA . GLY A 1 102 ? 10.526 24.940 0.084 1.00 55.19 102 GLY A CA 1
ATOM 757 C C . GLY A 1 102 ? 9.394 25.901 -0.283 1.00 55.19 102 GLY A C 1
ATOM 758 O O . GLY A 1 102 ? 9.454 26.593 -1.301 1.00 55.19 102 GLY A O 1
ATOM 759 N N . ILE A 1 103 ? 8.355 25.942 0.551 1.00 56.59 103 ILE A N 1
ATOM 760 C CA . ILE A 1 103 ? 7.271 26.924 0.462 1.00 56.59 103 ILE A CA 1
ATOM 761 C C . ILE A 1 103 ? 7.872 28.298 0.792 1.00 56.59 103 ILE A C 1
ATOM 763 O O . ILE A 1 103 ? 7.839 28.765 1.924 1.00 56.59 103 ILE A O 1
ATOM 767 N N . GLY A 1 104 ? 8.528 28.895 -0.190 1.00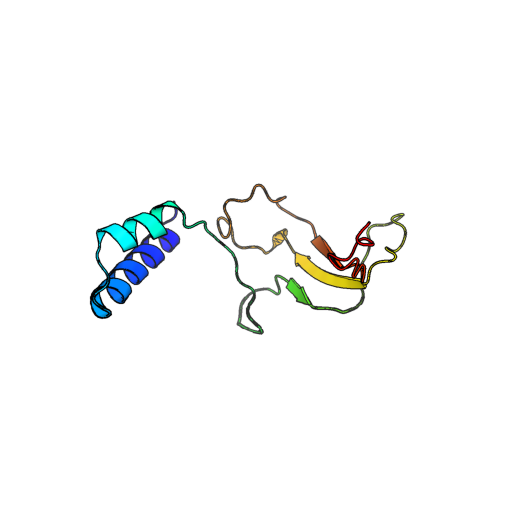 56.88 104 GLY A N 1
ATOM 768 C CA . GLY A 1 104 ? 9.323 30.105 -0.059 1.00 56.88 104 GLY A CA 1
ATOM 769 C C . GLY A 1 104 ? 9.479 30.750 -1.423 1.00 56.88 104 GLY A C 1
ATOM 770 O O . GLY A 1 104 ? 10.591 30.967 -1.892 1.00 56.88 104 GLY A O 1
ATOM 771 N N . GLY A 1 105 ? 8.353 31.011 -2.090 1.00 55.56 105 GLY A N 1
ATOM 772 C CA . GLY A 1 105 ? 8.346 32.002 -3.161 1.00 55.56 105 GLY A CA 1
ATOM 773 C C . GLY A 1 105 ? 8.755 33.370 -2.593 1.00 55.56 105 GLY A C 1
ATOM 774 O O . GLY A 1 105 ? 8.521 33.622 -1.406 1.00 55.56 105 GLY A O 1
ATOM 775 N N . PRO A 1 106 ? 9.380 34.251 -3.394 1.00 55.22 106 PRO A N 1
ATOM 776 C CA . PRO A 1 106 ? 9.700 35.595 -2.939 1.00 55.22 106 PRO A CA 1
ATOM 777 C C . PRO A 1 106 ? 8.405 36.309 -2.536 1.00 55.22 106 PRO A C 1
ATOM 779 O O . PRO A 1 106 ? 7.439 36.339 -3.299 1.00 55.22 106 PRO A O 1
ATOM 782 N N . VAL A 1 107 ? 8.385 36.842 -1.314 1.00 58.41 107 VAL A N 1
ATOM 783 C CA . VAL A 1 107 ? 7.315 37.729 -0.847 1.00 58.41 107 VAL A CA 1
ATOM 784 C C . VAL A 1 107 ? 7.399 39.016 -1.686 1.00 58.41 107 VAL A C 1
ATOM 786 O O . VAL A 1 107 ? 8.508 39.548 -1.800 1.00 58.41 107 VAL A O 1
ATOM 789 N N . PRO A 1 108 ? 6.299 39.468 -2.319 1.00 63.44 108 PRO A N 1
ATOM 790 C CA . PRO A 1 108 ? 6.283 40.697 -3.113 1.00 63.44 108 PRO A CA 1
ATOM 791 C C . PRO A 1 108 ? 6.537 41.954 -2.274 1.00 63.44 108 PRO A C 1
ATOM 793 O O . PRO A 1 108 ? 6.205 41.948 -1.065 1.00 63.44 108 PRO A O 1
#

Solvent-accessible surface area (backbone atoms only — not comparable to full-atom values): 7142 Å² total; per-residue (Å²): 135,53,71,69,59,50,52,53,52,52,51,49,52,54,54,39,52,76,73,68,48,59,66,68,62,52,52,57,52,58,72,71,60,70,62,66,76,77,90,66,96,73,77,94,68,81,87,36,62,43,76,52,79,84,80,88,70,65,90,91,58,78,82,74,90,44,48,65,47,33,40,33,39,36,63,67,49,63,84,77,36,42,84,64,95,65,63,75,53,58,70,52,76,42,65,47,73,85,81,76,76,62,101,66,74,84,81,132

Sequence (108 aa):
MTDASMDRMNRFRTEAASQGLPSQEVEEWIRVARPAAYLAEGGGGPLVARIGGDPMLPHGVPRPSEHFVASVDLAVLPPDATDLPLPADGHLLLFSGTDMHGIGGPVP

Mean predicted aligned error: 7.89 Å

Radius of gyration: 19.87 Å; Cα contacts (8 Å, |Δi|>4): 95; chains: 1; bounding box: 39×57×51 Å

Foldseek 3Di:
DDPVLVVVLVVQQVVCVVVVHDSVVSVVCVVPDWQADDDDDDDPADDQKDADDDDDDPPPDDDDPFGWGMKGFQCRPDPRSGPDPDDNGDIDTDGDDPPCPDPCDPDD